Protein AF-A0A412HJP7-F1 (afdb_monomer_lite)

Sequence (96 aa):
MARARSLYTPSTRAAAASLVLQSASPDSSSQLVTDQIGGVCPKAAEVLEKAEADALGYLDFPCEHHVSLRTKNVQERTDRELKRRSRVIQVFPSRK

Radius of gyration: 20.67 Å; chains: 1; bounding box: 48×33×59 Å

Structure (mmCIF, N/CA/C/O backbone):
data_AF-A0A412HJP7-F1
#
_entry.id   AF-A0A412HJP7-F1
#
loop_
_atom_site.group_PDB
_atom_site.id
_atom_site.type_symbol
_atom_site.label_atom_id
_atom_site.label_alt_id
_atom_site.label_comp_id
_atom_site.label_asym_id
_atom_site.label_entity_id
_atom_site.label_seq_id
_atom_site.pdbx_PDB_ins_code
_atom_site.Cartn_x
_atom_site.Cartn_y
_atom_site.Cartn_z
_atom_site.occupancy
_atom_site.B_iso_or_equiv
_atom_site.auth_seq_id
_atom_site.auth_comp_id
_atom_site.auth_asym_id
_atom_site.auth_atom_id
_atom_site.pdbx_PDB_model_num
ATOM 1 N N . MET A 1 1 ? -8.359 -5.202 -41.367 1.00 35.00 1 MET A N 1
ATOM 2 C CA . MET A 1 1 ? -7.526 -4.020 -41.680 1.00 35.00 1 MET A CA 1
ATOM 3 C C . MET A 1 1 ? -7.073 -3.402 -40.365 1.00 35.00 1 MET A C 1
ATOM 5 O O . MET A 1 1 ? -7.868 -2.775 -39.681 1.00 35.00 1 MET A O 1
ATOM 9 N N . ALA A 1 2 ? -5.844 -3.721 -39.957 1.00 45.88 2 ALA A N 1
ATOM 10 C CA . ALA A 1 2 ? -5.260 -3.387 -38.662 1.00 45.88 2 ALA A CA 1
ATOM 11 C C . ALA A 1 2 ? -4.813 -1.917 -38.600 1.00 45.88 2 ALA A C 1
ATOM 13 O O . ALA A 1 2 ? -4.200 -1.425 -39.545 1.00 45.88 2 ALA A O 1
ATOM 14 N N . ARG A 1 3 ? -5.063 -1.230 -37.477 1.00 35.69 3 ARG A N 1
ATOM 15 C CA . ARG A 1 3 ? -4.425 0.057 -37.161 1.00 35.69 3 ARG A CA 1
ATOM 16 C C . ARG A 1 3 ? -3.927 0.077 -35.713 1.00 35.69 3 ARG A C 1
ATOM 18 O O . ARG A 1 3 ? -4.701 0.200 -34.775 1.00 35.69 3 ARG A O 1
ATOM 25 N N . ALA A 1 4 ? -2.612 -0.116 -35.613 1.00 38.78 4 ALA A N 1
ATOM 26 C CA . ALA A 1 4 ? -1.655 0.365 -34.616 1.00 38.78 4 ALA A CA 1
ATOM 27 C C . ALA A 1 4 ? -2.138 0.550 -33.161 1.00 38.78 4 ALA A C 1
ATOM 29 O O . ALA A 1 4 ? -2.500 1.642 -32.731 1.00 38.7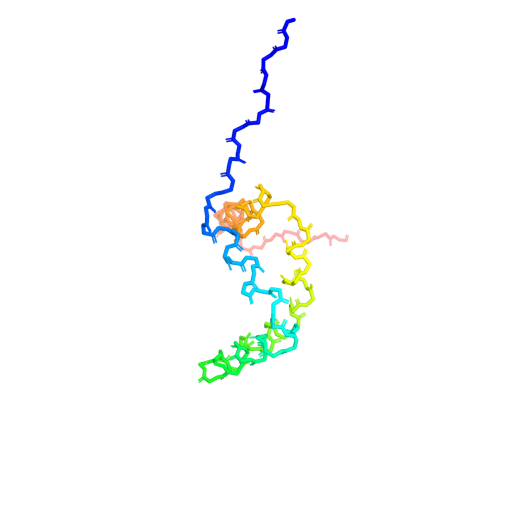8 4 ALA A O 1
ATOM 30 N N . ARG A 1 5 ? -1.982 -0.517 -32.367 1.00 49.28 5 ARG A N 1
ATOM 31 C CA . ARG A 1 5 ? -1.624 -0.420 -30.944 1.00 49.28 5 ARG A CA 1
ATOM 32 C C . ARG A 1 5 ? -0.144 -0.043 -30.861 1.00 49.28 5 ARG A C 1
ATOM 34 O O . ARG A 1 5 ? 0.684 -0.888 -31.172 1.00 49.28 5 ARG A O 1
ATOM 41 N N . SER A 1 6 ? 0.171 1.194 -30.493 1.00 52.41 6 SER A N 1
ATOM 42 C CA . SER A 1 6 ? 1.380 1.586 -29.743 1.00 52.41 6 SER A CA 1
ATOM 43 C C . SER A 1 6 ? 1.600 3.084 -29.923 1.00 52.41 6 SER A C 1
ATOM 45 O O . SER A 1 6 ? 2.167 3.519 -30.920 1.00 52.41 6 SER A O 1
ATOM 47 N N . LEU A 1 7 ? 1.131 3.873 -28.959 1.00 42.72 7 LEU A N 1
ATOM 48 C CA . LEU A 1 7 ? 1.641 5.220 -28.711 1.00 42.72 7 LEU A CA 1
ATOM 49 C C . LEU A 1 7 ? 1.775 5.407 -27.197 1.00 42.72 7 LEU A C 1
ATOM 51 O O . LEU A 1 7 ? 1.157 6.283 -26.602 1.00 42.72 7 LEU A O 1
ATOM 55 N N . TYR A 1 8 ? 2.577 4.550 -26.567 1.00 44.28 8 TYR A N 1
ATOM 56 C CA . TYR A 1 8 ? 3.231 4.909 -25.314 1.00 44.28 8 TYR A CA 1
ATOM 57 C C . TYR A 1 8 ? 4.708 5.138 -25.624 1.00 44.28 8 TYR A C 1
ATOM 59 O O . TYR A 1 8 ? 5.541 4.241 -25.538 1.00 44.28 8 TYR A O 1
ATOM 67 N N . THR A 1 9 ? 5.026 6.350 -26.072 1.00 54.31 9 THR A N 1
ATOM 68 C CA . THR A 1 9 ? 6.407 6.830 -26.080 1.00 54.31 9 THR A CA 1
ATOM 69 C C . THR A 1 9 ? 6.802 7.077 -24.625 1.00 54.31 9 THR A C 1
ATOM 71 O O . THR A 1 9 ? 6.152 7.914 -23.985 1.00 54.31 9 THR A O 1
ATOM 74 N N . PRO A 1 10 ? 7.823 6.402 -24.067 1.00 44.03 10 PRO A N 1
ATOM 75 C CA . PRO A 1 10 ? 8.279 6.736 -22.732 1.00 44.03 10 PRO A CA 1
ATOM 76 C C . PRO A 1 10 ? 8.826 8.161 -22.797 1.00 44.03 10 PRO A C 1
ATOM 78 O O . PRO A 1 10 ? 9.783 8.452 -23.514 1.00 44.03 10 PRO A O 1
ATOM 81 N N . SER A 1 11 ? 8.162 9.076 -22.090 1.00 38.34 11 SER A N 1
ATOM 82 C CA . SER A 1 11 ? 8.679 10.418 -21.848 1.00 38.34 11 SER A CA 1
ATOM 83 C C . SER A 1 11 ? 10.114 10.277 -21.347 1.00 38.34 11 SER A C 1
ATOM 85 O O . SER A 1 11 ? 10.379 9.474 -20.456 1.00 38.34 11 SER A O 1
ATOM 87 N N . THR A 1 12 ? 11.034 11.056 -21.904 1.00 47.88 12 THR A N 1
ATOM 88 C CA . THR A 1 12 ? 12.473 11.104 -21.589 1.00 47.88 12 THR A CA 1
ATOM 89 C C . THR A 1 12 ? 12.806 11.152 -20.087 1.00 47.88 12 THR A C 1
ATOM 91 O O . THR A 1 12 ? 13.914 10.797 -19.697 1.00 47.88 12 THR A O 1
ATOM 94 N N . ARG A 1 13 ? 11.846 11.499 -19.216 1.00 41.56 13 ARG A N 1
ATOM 95 C CA . ARG A 1 13 ? 11.958 11.383 -17.750 1.00 41.56 13 ARG A CA 1
ATOM 96 C C . ARG A 1 13 ? 11.966 9.944 -17.215 1.00 41.56 13 ARG A C 1
ATOM 98 O O . ARG A 1 13 ? 12.645 9.690 -16.227 1.00 41.56 13 ARG A O 1
ATOM 105 N N . ALA A 1 14 ? 11.248 9.013 -17.843 1.00 46.34 14 ALA A N 1
ATOM 106 C CA . ALA A 1 14 ? 11.201 7.610 -17.419 1.00 46.34 14 ALA A CA 1
ATOM 107 C C . ALA A 1 14 ? 12.540 6.898 -17.669 1.00 46.34 14 ALA A C 1
ATOM 109 O O . ALA A 1 14 ? 13.013 6.167 -16.807 1.00 46.34 14 ALA A O 1
ATOM 110 N N . ALA A 1 15 ? 13.197 7.191 -18.798 1.00 44.88 15 ALA A N 1
ATOM 111 C CA . ALA A 1 15 ? 14.521 6.653 -19.114 1.00 44.88 15 ALA A CA 1
ATOM 112 C C . ALA A 1 15 ? 15.603 7.142 -18.131 1.00 44.88 15 ALA A C 1
ATOM 114 O O . ALA A 1 15 ? 16.467 6.368 -17.727 1.00 44.88 15 ALA A O 1
ATOM 115 N N . ALA A 1 16 ? 15.524 8.405 -17.691 1.00 41.06 16 ALA A N 1
ATOM 116 C CA . ALA A 1 16 ? 16.429 8.950 -16.679 1.00 41.06 16 ALA A CA 1
ATOM 117 C C . ALA A 1 16 ? 16.201 8.330 -15.288 1.00 41.06 16 ALA A C 1
ATOM 119 O O . ALA A 1 16 ? 17.166 8.051 -14.583 1.00 41.06 16 ALA A O 1
ATOM 120 N N . ALA A 1 17 ? 14.946 8.067 -14.905 1.00 44.66 17 ALA A N 1
ATOM 121 C CA . ALA A 1 17 ? 14.629 7.403 -13.640 1.00 44.66 17 ALA A CA 1
ATOM 122 C C . ALA A 1 17 ? 15.135 5.950 -13.606 1.00 44.66 17 ALA A C 1
ATOM 124 O O . ALA A 1 17 ? 15.718 5.539 -12.606 1.00 44.66 17 ALA A O 1
ATOM 125 N N . SER A 1 18 ? 14.987 5.203 -14.708 1.00 41.72 18 SER A N 1
ATOM 126 C CA . SER A 1 18 ? 15.557 3.855 -14.819 1.00 41.72 18 SER A CA 1
ATOM 127 C C . SER A 1 18 ? 17.082 3.869 -14.728 1.00 41.72 18 SER A C 1
ATOM 129 O O . SER A 1 18 ? 17.636 3.058 -14.000 1.00 41.72 18 SER A O 1
ATOM 131 N N . LEU A 1 19 ? 17.762 4.821 -15.380 1.00 44.00 19 LEU A N 1
ATOM 132 C CA . LEU A 1 19 ? 19.226 4.908 -15.344 1.00 44.00 19 LEU A CA 1
ATOM 133 C C . LEU A 1 19 ? 19.775 5.242 -13.945 1.00 44.00 19 LEU A C 1
ATOM 135 O O . LEU A 1 19 ? 20.783 4.670 -13.543 1.00 44.00 19 LEU A O 1
ATOM 139 N N . VAL A 1 20 ? 19.104 6.122 -13.191 1.00 48.44 20 VAL A N 1
ATOM 140 C CA . VAL A 1 20 ? 19.500 6.479 -11.813 1.00 48.44 20 VAL A CA 1
ATOM 141 C C . VAL A 1 20 ? 19.312 5.305 -10.845 1.00 48.44 20 VAL A C 1
ATOM 143 O O . VAL A 1 20 ? 20.124 5.126 -9.940 1.00 48.44 20 VAL A O 1
ATOM 146 N N . LEU A 1 21 ? 18.285 4.479 -11.055 1.00 48.53 21 LEU A N 1
ATOM 147 C CA . LEU A 1 21 ? 18.050 3.269 -10.261 1.00 48.53 21 LEU A CA 1
ATOM 148 C C . LEU A 1 21 ? 18.960 2.099 -10.668 1.00 48.53 21 LEU A C 1
ATOM 150 O O . LEU A 1 21 ? 19.242 1.243 -9.841 1.00 48.53 21 LEU A O 1
ATOM 154 N N . GLN A 1 22 ? 19.466 2.072 -11.906 1.00 44.56 22 GLN A N 1
ATOM 155 C CA . GLN A 1 22 ? 20.356 1.009 -12.392 1.00 44.56 22 GLN A CA 1
ATOM 156 C C . GLN A 1 22 ? 21.795 1.116 -11.851 1.00 44.56 22 GLN A C 1
ATOM 158 O O . GLN A 1 22 ? 22.526 0.130 -11.880 1.00 44.56 22 GLN A O 1
ATOM 163 N N . SER A 1 23 ? 22.228 2.306 -11.410 1.00 39.09 23 SER A N 1
ATOM 164 C CA . SER A 1 23 ? 23.608 2.573 -10.967 1.00 39.09 23 SER A CA 1
ATOM 165 C C . SER A 1 23 ? 23.806 2.582 -9.448 1.00 39.09 23 SER A C 1
ATOM 167 O O . SER A 1 23 ? 24.934 2.756 -8.989 1.00 39.09 23 SER A O 1
ATOM 169 N N . ALA A 1 24 ? 22.739 2.433 -8.664 1.00 43.03 24 ALA A N 1
ATOM 170 C CA . ALA A 1 24 ? 22.836 2.255 -7.222 1.00 43.03 24 ALA A CA 1
ATOM 171 C C . ALA A 1 24 ? 22.812 0.754 -6.924 1.00 43.03 24 ALA A C 1
ATOM 173 O O . ALA A 1 24 ? 21.895 0.059 -7.356 1.00 43.03 24 ALA A O 1
ATOM 174 N N . SER A 1 25 ? 23.810 0.237 -6.200 1.00 51.66 25 SER A N 1
ATOM 175 C CA . SER A 1 25 ? 23.651 -1.071 -5.558 1.00 51.66 25 SER A CA 1
ATOM 176 C C . SER A 1 25 ? 22.325 -1.064 -4.787 1.00 51.66 25 SER A C 1
ATOM 178 O O . SER A 1 25 ? 22.073 -0.077 -4.090 1.00 51.66 25 SER A O 1
ATOM 180 N N . PRO A 1 26 ? 21.493 -2.117 -4.892 1.00 54.69 26 PRO A N 1
ATOM 181 C CA . PRO A 1 26 ? 20.163 -2.152 -4.273 1.00 54.69 26 PRO A CA 1
ATOM 182 C C . PRO A 1 26 ? 20.211 -1.794 -2.781 1.00 54.69 26 PRO A C 1
ATOM 184 O O . PRO A 1 26 ? 19.355 -1.064 -2.292 1.00 54.69 26 PRO A O 1
ATOM 187 N N . ASP A 1 27 ? 21.294 -2.183 -2.108 1.00 56.28 27 ASP A N 1
ATOM 188 C CA . ASP A 1 27 ? 21.491 -1.959 -0.680 1.00 56.28 27 ASP A CA 1
ATOM 189 C C . ASP A 1 27 ? 21.691 -0.477 -0.309 1.00 56.28 27 ASP A C 1
ATOM 191 O O . ASP A 1 27 ? 21.204 -0.024 0.724 1.00 56.28 27 ASP A O 1
ATOM 195 N N . SER A 1 28 ? 22.390 0.323 -1.126 1.00 60.41 28 SER A N 1
ATOM 196 C CA . SER A 1 28 ? 22.844 1.652 -0.682 1.00 60.41 28 SER A CA 1
ATOM 197 C C . SER A 1 28 ? 21.765 2.729 -0.780 1.00 60.41 28 SER A C 1
ATOM 199 O O . SER A 1 28 ? 21.693 3.605 0.081 1.00 60.41 28 SER A O 1
ATOM 201 N N . SER A 1 29 ? 20.895 2.681 -1.792 1.00 69.38 29 SER A N 1
ATOM 202 C CA . SER A 1 29 ? 19.798 3.649 -1.910 1.00 69.38 29 SER A CA 1
ATOM 203 C C . SER A 1 29 ? 18.672 3.383 -0.914 1.00 69.38 29 SER A C 1
ATOM 205 O O . SER A 1 29 ? 18.110 4.339 -0.381 1.00 69.38 29 SER A O 1
ATOM 207 N N . SER A 1 30 ? 18.361 2.113 -0.632 1.00 73.25 30 SER A N 1
ATOM 208 C CA . SER A 1 30 ? 17.332 1.738 0.343 1.00 73.25 30 SER A CA 1
ATOM 209 C C . SER A 1 30 ? 17.742 2.124 1.762 1.00 73.25 30 SER A C 1
ATOM 211 O O . SER A 1 30 ? 16.952 2.752 2.467 1.00 73.25 30 SE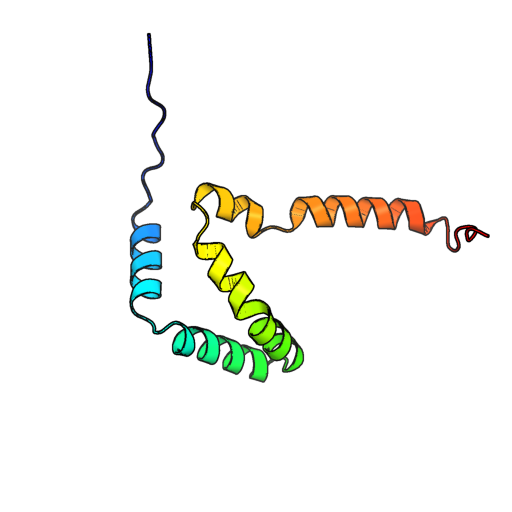R A O 1
ATOM 213 N N . GLN A 1 31 ? 18.999 1.856 2.137 1.00 80.38 31 GLN A N 1
ATOM 214 C CA . GLN A 1 31 ? 19.547 2.177 3.461 1.00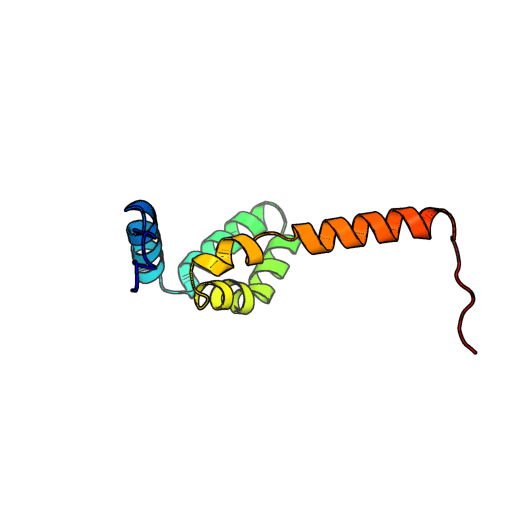 80.38 31 GLN A CA 1
ATOM 215 C C . GLN A 1 31 ? 19.523 3.681 3.765 1.00 80.38 31 GLN A C 1
ATOM 217 O O . GLN A 1 31 ? 19.123 4.110 4.845 1.00 80.38 31 GLN A O 1
ATOM 222 N N . LEU A 1 32 ? 19.864 4.519 2.783 1.00 84.19 32 LEU A N 1
ATOM 223 C CA . LEU A 1 32 ? 19.804 5.973 2.958 1.00 84.19 32 LEU A CA 1
ATOM 224 C C . LEU A 1 32 ? 18.374 6.475 3.197 1.00 84.19 32 LEU A C 1
ATOM 226 O O . LEU A 1 32 ? 18.167 7.422 3.958 1.00 84.19 32 LEU A O 1
ATOM 230 N N . VAL A 1 33 ? 17.382 5.857 2.551 1.00 83.50 33 VAL A N 1
ATOM 231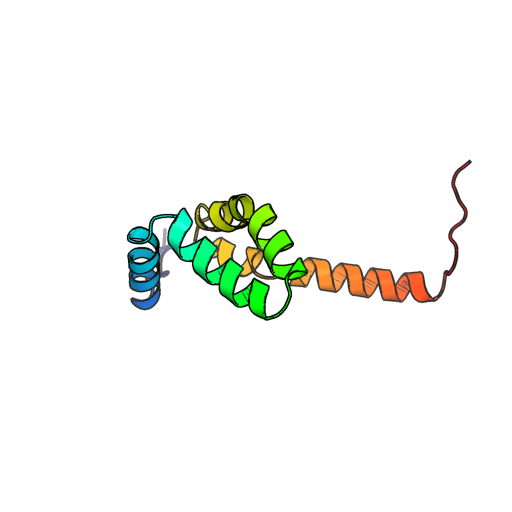 C CA . VAL A 1 33 ? 15.968 6.206 2.738 1.00 83.50 33 VAL A CA 1
ATOM 232 C C . VAL A 1 33 ? 15.460 5.701 4.090 1.00 83.50 33 VAL A C 1
ATOM 234 O O . VAL A 1 33 ? 14.759 6.444 4.782 1.00 83.50 33 VAL A O 1
ATOM 237 N N . THR A 1 34 ? 15.829 4.485 4.505 1.00 85.56 34 THR A N 1
ATOM 238 C CA . THR A 1 34 ? 15.465 3.951 5.826 1.00 85.56 34 THR A CA 1
ATOM 239 C C . THR A 1 34 ? 16.069 4.779 6.952 1.00 85.56 34 THR A C 1
ATOM 241 O O . THR A 1 34 ? 15.359 5.067 7.911 1.00 85.56 34 THR A O 1
ATOM 244 N N . ASP A 1 35 ? 17.310 5.249 6.815 1.00 87.00 35 ASP A N 1
ATOM 245 C CA . ASP A 1 35 ? 17.975 6.084 7.821 1.00 87.00 35 ASP A CA 1
ATOM 246 C C . ASP A 1 35 ? 17.300 7.455 7.959 1.00 87.00 35 ASP A C 1
ATOM 248 O O . ASP A 1 35 ? 17.027 7.926 9.068 1.00 87.00 35 ASP A O 1
ATOM 252 N N . GLN A 1 36 ? 16.950 8.080 6.830 1.00 88.75 36 GLN A N 1
ATOM 253 C CA . GLN A 1 36 ? 16.214 9.347 6.821 1.00 88.75 36 GLN A CA 1
ATOM 254 C C . GLN A 1 36 ? 14.833 9.207 7.470 1.00 88.75 36 GLN A C 1
ATOM 256 O O . GLN A 1 36 ? 14.430 10.056 8.268 1.00 88.75 36 GLN A O 1
ATOM 261 N N . ILE A 1 37 ? 14.107 8.130 7.156 1.00 88.81 37 ILE A N 1
ATOM 262 C CA . ILE A 1 37 ? 12.793 7.860 7.750 1.00 88.81 37 ILE A CA 1
ATOM 263 C C . ILE A 1 37 ? 12.933 7.470 9.222 1.00 88.81 37 ILE A C 1
ATOM 265 O O . ILE A 1 37 ? 12.101 7.884 10.027 1.00 88.81 37 ILE A O 1
ATOM 269 N N . GLY A 1 38 ? 13.989 6.750 9.598 1.00 89.56 38 GLY A N 1
ATOM 270 C CA . GLY A 1 38 ? 14.285 6.359 10.975 1.00 89.56 38 GLY A CA 1
ATOM 271 C C . GLY A 1 38 ? 14.490 7.562 11.891 1.00 89.56 38 GLY A C 1
ATOM 272 O O . GLY A 1 38 ? 14.005 7.557 13.022 1.00 89.56 38 GLY A O 1
ATOM 273 N N . GLY A 1 39 ? 15.094 8.636 11.370 1.00 89.31 39 GLY A N 1
ATOM 274 C CA . GLY A 1 39 ? 15.209 9.917 12.071 1.00 89.31 39 GLY A CA 1
ATOM 275 C C . GLY A 1 39 ? 13.867 10.606 12.361 1.00 89.31 39 GLY A C 1
ATOM 276 O O . GLY A 1 39 ? 13.776 11.383 13.309 1.00 89.31 39 GLY A O 1
ATOM 277 N N . VAL A 1 40 ? 12.814 10.314 11.587 1.00 92.00 40 VAL A N 1
ATOM 278 C CA . VAL A 1 40 ? 11.461 10.877 11.775 1.00 92.00 40 VAL A CA 1
ATOM 279 C C . VAL A 1 40 ? 10.567 9.928 12.575 1.00 92.00 40 VAL A C 1
ATOM 281 O O . VAL A 1 40 ? 9.864 10.344 13.496 1.00 92.00 40 VAL A O 1
ATOM 284 N N . CYS A 1 41 ? 10.558 8.648 12.208 1.00 93.19 41 CYS A N 1
ATOM 285 C CA . CYS A 1 41 ? 9.769 7.608 12.844 1.00 93.19 41 CYS A CA 1
ATOM 286 C C . CYS A 1 41 ? 10.484 6.248 12.724 1.00 93.19 41 CYS A C 1
ATOM 288 O O . CYS A 1 41 ? 10.443 5.631 11.655 1.00 93.19 41 CYS A O 1
ATOM 290 N N . PRO A 1 42 ? 11.054 5.710 13.818 1.00 91.31 42 PRO A N 1
ATOM 291 C CA . PRO A 1 42 ? 11.787 4.441 13.775 1.00 91.31 42 PRO A CA 1
ATOM 292 C C . PRO A 1 42 ? 10.887 3.272 13.355 1.00 91.31 42 PRO A C 1
ATOM 294 O O . PRO A 1 42 ? 11.286 2.413 12.577 1.00 91.31 42 PRO A O 1
ATOM 297 N N . LYS A 1 43 ? 9.615 3.297 13.768 1.00 91.81 43 LYS A N 1
ATOM 298 C CA . LYS A 1 43 ? 8.627 2.280 13.387 1.00 91.81 43 LYS A CA 1
ATOM 299 C C . LYS A 1 43 ? 8.353 2.257 11.880 1.00 91.81 43 LYS A C 1
ATOM 301 O O . LYS A 1 43 ? 8.052 1.205 11.330 1.00 91.81 43 LYS A O 1
ATOM 306 N N . ALA A 1 44 ? 8.414 3.411 11.216 1.00 89.00 44 ALA A N 1
ATOM 307 C CA . ALA A 1 44 ? 8.222 3.480 9.773 1.00 89.00 44 ALA A CA 1
ATOM 308 C C . ALA A 1 44 ? 9.430 2.900 9.023 1.00 89.00 44 ALA A C 1
ATOM 310 O O . ALA A 1 44 ? 9.234 2.215 8.022 1.00 89.00 44 ALA A O 1
ATOM 311 N N . ALA A 1 45 ? 10.648 3.108 9.535 1.00 90.31 45 ALA A N 1
ATOM 312 C CA . ALA A 1 45 ? 11.858 2.503 8.982 1.00 90.31 45 ALA A CA 1
ATOM 313 C C . ALA A 1 45 ? 11.832 0.970 9.092 1.00 90.31 45 ALA A C 1
ATOM 315 O O . ALA A 1 45 ? 12.055 0.299 8.091 1.00 90.31 45 ALA A O 1
ATOM 316 N N . GLU A 1 46 ? 11.431 0.416 10.245 1.00 91.88 46 GLU A N 1
ATOM 317 C CA . GLU A 1 46 ? 11.266 -1.041 10.421 1.00 91.88 46 GLU A CA 1
ATOM 318 C C . GLU A 1 46 ? 10.274 -1.656 9.421 1.00 91.88 46 GLU A C 1
ATOM 320 O O . GLU A 1 46 ? 10.436 -2.788 8.966 1.00 91.88 46 GLU A O 1
ATOM 325 N N . VAL A 1 47 ? 9.189 -0.937 9.116 1.00 92.00 47 VAL A N 1
ATOM 326 C CA . VAL A 1 47 ? 8.192 -1.397 8.142 1.00 92.00 47 VAL A CA 1
ATOM 327 C C . VAL A 1 47 ? 8.763 -1.346 6.729 1.00 92.00 47 VAL A C 1
ATOM 329 O O . VAL A 1 47 ? 8.507 -2.262 5.953 1.00 92.00 47 VAL A O 1
ATOM 332 N N . LEU A 1 48 ? 9.531 -0.306 6.402 1.00 88.81 48 LEU A N 1
ATOM 333 C CA . LEU A 1 48 ? 10.152 -0.163 5.091 1.00 88.81 48 LEU A CA 1
ATOM 334 C C . LEU A 1 48 ? 11.211 -1.245 4.846 1.00 88.81 48 LEU A C 1
ATOM 336 O O . LEU A 1 48 ? 11.199 -1.849 3.781 1.00 88.81 48 LEU A O 1
ATOM 340 N N . GLU A 1 49 ? 12.052 -1.535 5.840 1.00 89.06 49 GLU A N 1
ATOM 341 C CA . GLU A 1 49 ? 13.067 -2.595 5.780 1.00 89.06 49 GLU A CA 1
ATOM 342 C C . GLU A 1 49 ? 12.424 -3.966 5.520 1.00 89.06 49 GLU A C 1
ATOM 344 O O . GLU A 1 49 ? 12.818 -4.696 4.616 1.00 89.06 49 GLU A O 1
ATOM 349 N N . LYS A 1 50 ? 11.342 -4.295 6.239 1.00 90.75 50 LYS A N 1
ATOM 350 C CA . LYS A 1 50 ? 10.601 -5.551 6.020 1.00 90.75 50 LYS A CA 1
ATOM 351 C C . LYS A 1 50 ? 9.922 -5.625 4.656 1.00 90.75 50 LYS A C 1
ATOM 353 O O . LYS A 1 50 ? 9.715 -6.722 4.147 1.00 90.75 50 LYS A O 1
ATOM 358 N N . ALA A 1 51 ? 9.530 -4.480 4.107 1.00 89.62 51 ALA A N 1
ATOM 359 C CA . ALA A 1 51 ? 8.840 -4.384 2.829 1.00 89.62 51 ALA A CA 1
ATOM 360 C C . ALA A 1 51 ? 9.798 -4.210 1.640 1.00 89.62 51 ALA A C 1
ATOM 362 O O . ALA A 1 51 ? 9.322 -4.091 0.514 1.00 89.62 51 ALA A O 1
ATOM 363 N N . GLU A 1 52 ? 11.118 -4.185 1.852 1.00 87.50 52 GLU A N 1
ATOM 364 C CA . GLU A 1 52 ? 12.099 -3.884 0.804 1.00 87.50 52 GLU A CA 1
ATOM 365 C C . GLU A 1 52 ? 11.984 -4.838 -0.391 1.00 87.50 52 GLU A C 1
ATOM 367 O O . GLU A 1 52 ? 11.877 -4.388 -1.531 1.00 87.50 52 GLU A O 1
ATOM 372 N N . ALA A 1 53 ? 11.918 -6.147 -0.137 1.00 87.19 53 ALA A N 1
ATOM 373 C CA . ALA A 1 53 ? 11.786 -7.149 -1.193 1.00 87.19 53 ALA A CA 1
ATOM 374 C C . ALA A 1 53 ? 10.507 -6.951 -2.029 1.00 87.19 53 ALA A C 1
ATOM 376 O O . ALA A 1 53 ? 10.553 -6.998 -3.258 1.00 87.19 53 ALA A O 1
ATOM 377 N N . ASP A 1 54 ? 9.380 -6.660 -1.373 1.00 86.25 54 ASP A N 1
ATOM 378 C CA . ASP A 1 54 ? 8.103 -6.397 -2.046 1.00 86.25 54 ASP A CA 1
ATOM 379 C C . ASP A 1 54 ? 8.135 -5.068 -2.825 1.00 86.25 54 ASP A C 1
ATOM 381 O O . ASP A 1 54 ? 7.578 -4.958 -3.921 1.00 86.25 54 ASP A O 1
ATOM 385 N N . ALA A 1 55 ? 8.810 -4.051 -2.280 1.00 86.31 55 ALA A N 1
ATOM 386 C CA . ALA A 1 55 ? 8.975 -2.743 -2.906 1.00 86.31 55 ALA A CA 1
ATOM 387 C C . ALA A 1 55 ? 9.890 -2.796 -4.138 1.00 86.31 55 ALA A C 1
ATOM 389 O O . ALA A 1 55 ? 9.656 -2.064 -5.100 1.00 86.31 55 ALA A O 1
ATOM 390 N N . LEU A 1 56 ? 10.900 -3.667 -4.139 1.00 87.38 56 LEU A N 1
ATOM 391 C CA . LEU A 1 56 ? 11.746 -3.909 -5.306 1.00 87.38 56 LEU A CA 1
ATOM 392 C C . LEU A 1 56 ? 11.023 -4.760 -6.353 1.00 87.38 56 LEU A C 1
ATOM 394 O O . LEU A 1 56 ? 11.064 -4.413 -7.532 1.00 87.38 56 LEU A O 1
ATOM 398 N N . GLY A 1 57 ? 10.268 -5.782 -5.934 1.00 88.88 57 GLY A N 1
ATOM 399 C CA . GLY A 1 57 ? 9.451 -6.601 -6.839 1.00 88.88 57 GLY A CA 1
ATOM 400 C C . GLY A 1 57 ? 8.391 -5.800 -7.607 1.00 88.88 57 GLY A C 1
ATOM 401 O O . GLY A 1 57 ? 7.966 -6.191 -8.692 1.00 88.88 57 GLY A O 1
ATOM 402 N N . TYR A 1 58 ? 7.992 -4.626 -7.105 1.00 86.06 58 TYR A N 1
ATOM 403 C CA . TYR A 1 58 ? 7.152 -3.687 -7.851 1.00 86.06 58 TYR A CA 1
ATOM 404 C C . TYR A 1 58 ? 7.790 -3.230 -9.175 1.00 86.06 58 TYR A C 1
ATOM 406 O O . TYR A 1 58 ? 7.062 -3.021 -10.142 1.00 86.06 58 TYR A O 1
ATOM 414 N N . LEU A 1 59 ? 9.119 -3.091 -9.241 1.00 87.94 59 LEU A N 1
ATOM 415 C CA . LEU A 1 59 ? 9.828 -2.619 -10.436 1.00 87.94 59 LEU A CA 1
ATOM 416 C C . LEU A 1 59 ? 9.897 -3.666 -11.556 1.00 87.94 59 LEU A C 1
ATOM 418 O O . LEU A 1 59 ? 10.155 -3.298 -12.702 1.00 87.94 59 LEU A O 1
ATOM 422 N N . ASP A 1 60 ? 9.624 -4.937 -11.248 1.00 91.69 60 ASP A N 1
ATOM 423 C CA . ASP A 1 60 ? 9.572 -6.020 -12.235 1.00 91.69 60 ASP A CA 1
ATOM 424 C C . ASP A 1 60 ? 8.306 -5.957 -13.108 1.00 91.69 60 ASP A C 1
ATOM 426 O O . ASP A 1 60 ? 8.233 -6.576 -14.175 1.00 91.69 60 ASP A O 1
ATOM 430 N N . PHE A 1 61 ? 7.285 -5.207 -12.680 1.00 87.12 61 PHE A N 1
ATOM 431 C CA . PHE A 1 61 ? 6.057 -5.049 -13.446 1.00 87.12 61 PHE A CA 1
ATOM 432 C C . PHE A 1 61 ? 6.230 -4.050 -14.606 1.00 87.12 61 PHE A C 1
ATOM 434 O O . PHE A 1 61 ? 6.985 -3.084 -14.528 1.00 87.12 61 PHE A O 1
ATOM 441 N N . PRO A 1 62 ? 5.469 -4.206 -15.705 1.00 92.69 62 PRO A N 1
ATOM 442 C CA . PRO A 1 62 ? 5.401 -3.176 -16.735 1.00 92.69 62 PRO A CA 1
ATOM 443 C C . PRO A 1 62 ? 4.920 -1.831 -16.169 1.00 92.69 62 PRO A C 1
ATOM 445 O O . PRO A 1 62 ? 3.963 -1.789 -15.390 1.00 92.69 62 PRO A O 1
ATOM 448 N N . CYS A 1 63 ? 5.488 -0.722 -16.658 1.00 87.75 63 CYS A N 1
ATOM 449 C CA . CYS A 1 63 ? 5.150 0.643 -16.224 1.00 87.75 63 CYS A CA 1
ATOM 450 C C . CYS A 1 63 ? 3.649 0.984 -16.297 1.00 87.75 63 CYS A C 1
ATOM 452 O O . CYS A 1 63 ? 3.176 1.853 -15.568 1.00 87.75 63 CYS A O 1
ATOM 454 N N . GLU A 1 64 ? 2.881 0.316 -17.162 1.00 89.88 64 GLU A N 1
ATOM 455 C CA . GLU A 1 64 ? 1.425 0.488 -17.245 1.00 89.88 64 GLU A CA 1
ATOM 456 C C . GLU A 1 64 ? 0.716 0.069 -15.943 1.00 89.88 64 GLU A C 1
ATOM 458 O O . GLU A 1 64 ? -0.246 0.712 -15.518 1.00 89.88 64 GLU A O 1
ATOM 463 N N . HIS A 1 65 ? 1.224 -0.957 -15.253 1.00 89.62 65 HIS A N 1
ATOM 464 C CA . HIS A 1 65 ? 0.645 -1.470 -14.009 1.00 89.62 65 HIS A CA 1
ATOM 465 C C . HIS A 1 65 ? 1.026 -0.639 -12.782 1.00 89.62 65 H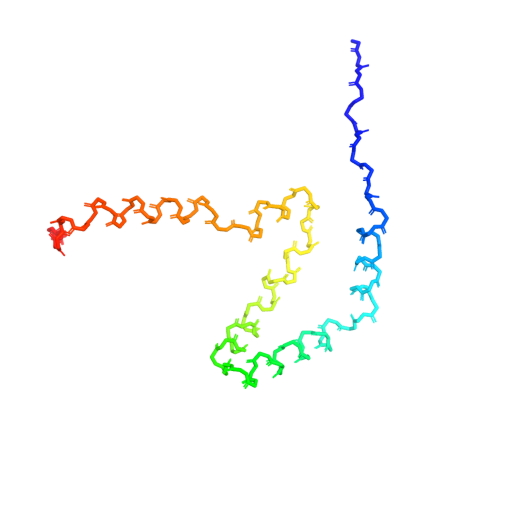IS A C 1
ATOM 467 O O . HIS A 1 65 ? 0.270 -0.597 -11.808 1.00 89.62 65 HIS A O 1
ATOM 473 N N . HIS A 1 66 ? 2.145 0.083 -12.841 1.00 90.06 66 HIS A N 1
ATOM 474 C CA . HIS A 1 66 ? 2.655 0.914 -11.749 1.00 90.06 66 HIS A CA 1
ATOM 475 C C . HIS A 1 66 ? 1.624 1.931 -11.247 1.00 90.06 66 HIS A C 1
ATOM 477 O O . HIS A 1 66 ? 1.487 2.156 -10.044 1.00 90.06 66 HIS A O 1
ATOM 483 N N . VAL A 1 67 ? 0.836 2.517 -12.158 1.00 87.88 67 VAL A N 1
ATOM 484 C CA . VAL A 1 67 ? -0.201 3.500 -11.804 1.00 87.88 67 VAL A CA 1
ATOM 485 C C . VAL A 1 67 ? -1.289 2.879 -10.931 1.00 87.88 67 VAL A C 1
ATOM 487 O O . VAL A 1 67 ? -1.758 3.537 -10.003 1.00 87.88 67 VAL A O 1
ATOM 490 N N . SER A 1 68 ? -1.665 1.630 -11.205 1.00 86.69 68 SER A N 1
ATOM 491 C CA . SER A 1 68 ? -2.654 0.905 -10.411 1.00 86.69 68 SER A CA 1
ATOM 492 C C . SER A 1 68 ? -2.053 0.449 -9.083 1.00 86.69 68 SER A C 1
ATOM 494 O O . SER A 1 68 ? -2.617 0.739 -8.031 1.00 86.69 68 SER A O 1
ATOM 496 N N . LEU A 1 69 ? -0.888 -0.205 -9.133 1.00 88.56 69 LEU A N 1
ATOM 497 C CA . LEU A 1 69 ? -0.235 -0.838 -7.983 1.00 88.56 69 LEU A CA 1
ATOM 498 C C . LEU A 1 69 ? 0.184 0.163 -6.899 1.00 88.56 69 LEU A C 1
ATOM 500 O O . LEU A 1 69 ? 0.005 -0.108 -5.716 1.00 88.56 69 LEU A O 1
ATOM 504 N N . ARG A 1 70 ? 0.657 1.360 -7.274 1.00 87.75 70 ARG A N 1
ATOM 505 C CA . ARG A 1 70 ? 1.050 2.390 -6.295 1.00 87.75 70 ARG A CA 1
ATOM 506 C C . ARG A 1 70 ? -0.127 2.990 -5.517 1.00 87.75 70 ARG A C 1
ATOM 508 O O . ARG A 1 70 ? 0.090 3.729 -4.560 1.00 87.75 70 ARG A O 1
ATOM 515 N N . THR A 1 71 ? -1.371 2.773 -5.961 1.00 89.69 71 THR A N 1
ATOM 516 C CA . THR A 1 71 ? -2.555 3.375 -5.335 1.00 89.69 71 THR A CA 1
ATOM 517 C C . THR A 1 71 ? -3.416 2.329 -4.644 1.00 89.69 71 THR A C 1
ATOM 519 O O . THR A 1 71 ? -3.863 1.363 -5.247 1.00 89.69 71 THR A O 1
ATOM 522 N N . LYS A 1 72 ? -3.774 2.586 -3.386 1.00 92.44 72 LYS A N 1
ATOM 523 C CA . LYS A 1 72 ? -4.717 1.756 -2.620 1.00 92.44 72 LYS A CA 1
ATOM 524 C C . LYS A 1 72 ? -6.188 2.155 -2.808 1.00 92.44 72 LYS A C 1
ATOM 526 O O . LYS A 1 72 ? -7.033 1.828 -1.985 1.00 92.44 72 LYS A O 1
ATOM 531 N N . ASN A 1 73 ? -6.524 2.882 -3.876 1.00 91.25 73 ASN A N 1
ATOM 532 C CA . ASN A 1 73 ? -7.830 3.542 -4.038 1.00 91.25 73 ASN A CA 1
ATOM 533 C C . ASN A 1 73 ? -9.026 2.578 -4.003 1.00 91.25 73 ASN A C 1
ATOM 535 O O . ASN A 1 73 ? -10.058 2.897 -3.412 1.00 91.25 73 ASN A O 1
ATOM 539 N N . VAL A 1 74 ? -8.898 1.407 -4.631 1.00 92.00 74 VAL A N 1
ATOM 540 C CA . VAL A 1 74 ? -9.965 0.393 -4.664 1.00 92.00 74 VAL A CA 1
ATOM 541 C C . VAL A 1 74 ? -10.187 -0.201 -3.272 1.00 92.00 74 VAL A C 1
ATOM 543 O O . VAL A 1 74 ? -11.331 -0.301 -2.820 1.00 92.00 74 VAL A O 1
ATOM 546 N N . GLN A 1 75 ? -9.099 -0.521 -2.570 1.00 93.25 75 GLN A N 1
ATOM 547 C CA . GLN A 1 75 ? -9.148 -1.028 -1.202 1.00 93.25 75 GLN A CA 1
ATOM 548 C C . GLN A 1 75 ? -9.724 0.024 -0.254 1.00 93.25 75 GLN A C 1
ATOM 550 O O . GLN A 1 75 ? -10.715 -0.235 0.411 1.00 93.25 75 GLN A O 1
ATOM 555 N N . GLU A 1 76 ? -9.218 1.256 -0.292 1.00 95.81 76 GLU A N 1
ATOM 556 C CA . GLU A 1 76 ? -9.713 2.364 0.530 1.00 95.81 76 GLU A CA 1
ATOM 557 C C . GLU A 1 76 ? -11.195 2.667 0.297 1.00 95.81 76 GLU A C 1
ATOM 559 O O . GLU A 1 76 ? -11.929 2.963 1.241 1.00 95.81 76 GLU A O 1
ATOM 564 N N . ARG A 1 77 ? -11.669 2.594 -0.955 1.00 96.94 77 ARG A N 1
ATOM 565 C CA . ARG A 1 77 ? -13.095 2.755 -1.267 1.00 96.94 77 ARG A CA 1
ATOM 566 C C . ARG A 1 77 ? -13.924 1.651 -0.615 1.00 96.94 77 ARG A C 1
ATOM 568 O O . ARG A 1 77 ? -14.971 1.947 -0.040 1.00 96.94 77 ARG A O 1
ATOM 575 N N . THR A 1 78 ? -13.452 0.414 -0.703 1.00 97.00 78 THR A N 1
ATOM 576 C CA . THR A 1 78 ? -14.120 -0.762 -0.136 1.00 97.00 78 THR A CA 1
ATOM 577 C C . THR A 1 78 ? -14.118 -0.708 1.388 1.00 97.00 78 THR A C 1
ATOM 579 O O . THR A 1 78 ? -15.173 -0.826 2.006 1.00 97.00 78 THR A O 1
ATOM 582 N N . ASP A 1 79 ? -12.973 -0.414 1.997 1.00 96.56 79 ASP A N 1
ATOM 583 C CA . ASP A 1 79 ? -12.805 -0.290 3.443 1.00 96.56 79 ASP A CA 1
ATOM 584 C C . ASP A 1 79 ? -13.662 0.836 4.012 1.00 96.56 79 ASP A C 1
ATOM 586 O O . ASP A 1 79 ? -14.275 0.694 5.071 1.00 96.56 79 ASP A O 1
ATOM 590 N N . ARG A 1 80 ? -13.741 1.970 3.307 1.00 96.75 80 ARG A N 1
ATOM 591 C CA . ARG A 1 80 ? -14.598 3.087 3.709 1.00 96.75 80 ARG A CA 1
ATOM 592 C C . ARG A 1 80 ? -16.069 2.699 3.674 1.00 96.75 80 ARG A C 1
ATOM 594 O O . ARG A 1 80 ? -16.804 3.071 4.588 1.00 96.75 80 ARG A O 1
ATOM 601 N N . GLU A 1 81 ? -16.495 1.968 2.651 1.00 96.19 81 GLU A N 1
ATOM 602 C CA . GLU A 1 81 ? -17.869 1.481 2.561 1.00 96.19 81 GLU A CA 1
ATOM 603 C C . GLU A 1 81 ? -18.174 0.460 3.661 1.00 96.19 81 GLU A C 1
ATOM 605 O O . GLU A 1 81 ? -19.191 0.573 4.347 1.00 96.19 81 GLU A O 1
ATOM 610 N N . LEU A 1 82 ? -17.259 -0.482 3.899 1.00 93.62 82 LEU A N 1
ATOM 611 C CA . LEU A 1 82 ? -17.395 -1.475 4.958 1.00 93.62 82 LEU A CA 1
ATOM 612 C C . LEU A 1 82 ? -17.516 -0.801 6.328 1.00 93.62 82 LEU A C 1
ATOM 614 O O . LEU A 1 82 ? -18.466 -1.075 7.057 1.00 93.62 82 LEU A O 1
ATOM 618 N N . LYS A 1 83 ? -16.621 0.147 6.636 1.00 93.75 83 LYS A N 1
ATOM 619 C CA . LYS A 1 83 ? -16.658 0.944 7.872 1.00 93.75 83 LYS A CA 1
ATOM 620 C C . LYS A 1 83 ? -17.962 1.723 8.019 1.00 93.75 83 LYS A C 1
ATOM 622 O O . LYS A 1 83 ? -18.480 1.828 9.124 1.00 93.75 83 LYS A O 1
ATOM 627 N N . ARG A 1 84 ? -18.513 2.276 6.932 1.00 95.19 84 ARG A N 1
ATOM 628 C CA . ARG A 1 84 ? -19.802 2.989 6.971 1.00 95.19 84 ARG A CA 1
ATOM 629 C C . ARG A 1 84 ? -20.957 2.060 7.330 1.00 95.19 84 ARG A C 1
ATOM 631 O O . ARG A 1 84 ? -21.767 2.426 8.176 1.00 95.19 84 ARG A O 1
ATOM 638 N N . ARG A 1 85 ? -21.015 0.873 6.721 1.00 93.00 85 ARG A N 1
ATOM 639 C CA . ARG A 1 85 ? -22.084 -0.111 6.960 1.00 93.00 85 ARG A CA 1
ATOM 640 C C . ARG A 1 85 ? -21.988 -0.752 8.338 1.00 93.00 85 ARG A C 1
ATOM 642 O O . ARG A 1 85 ? -23.007 -0.921 9.001 1.00 93.00 85 ARG A O 1
ATOM 649 N N . SER A 1 86 ? -20.777 -1.075 8.784 1.00 91.94 86 SER A N 1
ATOM 650 C CA . SER A 1 86 ? -20.563 -1.686 10.095 1.00 91.94 86 SER A CA 1
ATOM 651 C C . SER A 1 86 ? -20.678 -0.692 11.247 1.00 91.94 86 SER A C 1
ATOM 653 O O . SER A 1 86 ? -20.933 -1.113 12.364 1.00 91.94 86 SER A O 1
ATOM 655 N N . ARG A 1 87 ? -20.579 0.625 11.012 1.00 90.62 87 ARG A N 1
ATOM 656 C CA . ARG A 1 87 ? -20.678 1.634 12.083 1.00 90.62 87 ARG A CA 1
ATOM 657 C C . ARG A 1 87 ? -21.965 1.538 12.911 1.00 90.62 87 ARG A C 1
ATOM 659 O O . ARG A 1 87 ? -21.950 1.903 14.081 1.00 90.62 87 ARG A O 1
ATOM 666 N N . VAL A 1 88 ? -23.061 1.077 12.310 1.00 87.69 88 VAL A N 1
ATOM 667 C CA . VAL A 1 88 ? -24.350 0.885 12.998 1.00 87.69 88 VAL A CA 1
ATOM 668 C C . VAL A 1 88 ? -24.379 -0.424 13.795 1.00 87.69 88 VAL A C 1
ATOM 670 O O . VAL A 1 88 ? -25.034 -0.501 14.829 1.00 87.69 88 VAL A O 1
ATOM 673 N N . ILE A 1 89 ? -23.655 -1.448 13.343 1.00 83.69 89 ILE A N 1
ATOM 674 C CA . ILE A 1 89 ? -23.648 -2.780 13.949 1.00 83.69 89 ILE A CA 1
ATOM 675 C C . ILE A 1 89 ? -22.359 -2.927 14.762 1.00 83.69 89 ILE A C 1
ATOM 677 O O . ILE A 1 89 ? -21.310 -3.275 14.229 1.00 83.69 89 ILE A O 1
ATOM 681 N N . GLN A 1 90 ? -22.433 -2.648 16.066 1.00 80.06 90 GLN A N 1
ATOM 682 C CA . GLN A 1 90 ? -21.265 -2.717 16.956 1.00 80.06 90 GLN A CA 1
ATOM 683 C C . GLN A 1 90 ? -20.760 -4.148 17.186 1.00 80.06 90 GLN A C 1
ATOM 685 O O . GLN A 1 90 ? -19.560 -4.352 17.348 1.00 80.06 90 GLN A O 1
ATOM 690 N N . VAL A 1 91 ? -21.659 -5.136 17.197 1.00 85.31 91 VAL A N 1
ATOM 691 C CA . VAL A 1 91 ? -21.326 -6.547 17.423 1.00 85.31 91 VAL A CA 1
ATOM 692 C C . VAL A 1 91 ? -22.133 -7.404 16.460 1.00 85.31 91 VAL A C 1
ATOM 694 O O . VAL A 1 91 ? -23.360 -7.321 16.419 1.00 85.31 91 VAL A O 1
ATOM 697 N N . PHE A 1 92 ? -21.439 -8.238 15.689 1.00 86.12 92 PHE A N 1
ATOM 698 C CA . PHE A 1 92 ? -22.080 -9.276 14.892 1.00 86.12 92 PHE A CA 1
ATOM 699 C C . PHE A 1 92 ? -22.264 -10.540 15.741 1.00 86.12 92 PHE A C 1
ATOM 701 O O . PHE A 1 92 ? -21.380 -10.861 16.538 1.00 86.12 92 PHE A O 1
ATOM 708 N N . PRO A 1 93 ? -23.371 -11.284 15.573 1.00 88.00 93 PRO A N 1
ATOM 709 C CA . PRO A 1 93 ? -23.519 -12.596 16.191 1.00 88.00 93 PRO A CA 1
ATOM 710 C C . PRO A 1 93 ? -22.349 -13.502 15.781 1.00 88.00 93 PRO A C 1
ATOM 712 O O . PRO A 1 93 ? -22.078 -13.655 14.587 1.0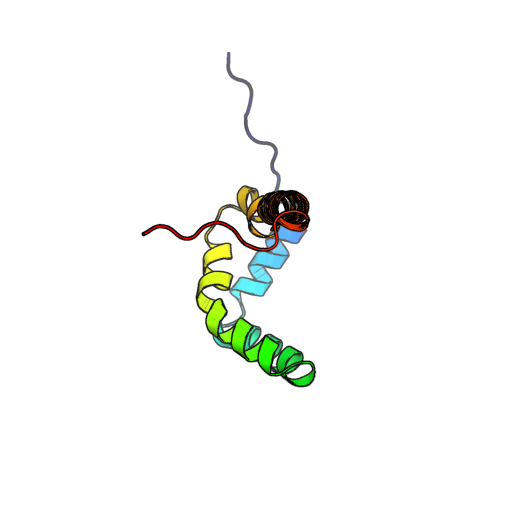0 88.00 93 PRO A O 1
ATOM 715 N N . SER A 1 94 ? -21.642 -14.090 16.748 1.00 86.62 94 SER A N 1
ATOM 716 C CA . SER A 1 94 ? -20.579 -15.053 16.456 1.00 86.62 94 SER A CA 1
ATOM 717 C C . SER A 1 94 ? -21.169 -16.390 16.007 1.00 86.62 94 SER A C 1
ATOM 719 O O . SER A 1 94 ? -22.274 -16.781 16.391 1.00 86.62 94 SER A O 1
ATOM 721 N N . ARG A 1 95 ? -20.428 -17.098 15.152 1.00 76.00 95 ARG A N 1
ATOM 722 C CA . ARG A 1 95 ? -20.785 -18.455 14.729 1.00 76.00 95 ARG A CA 1
ATOM 723 C C . ARG A 1 95 ? -20.547 -19.411 15.907 1.00 76.00 95 ARG A C 1
ATOM 725 O O . ARG A 1 95 ? -19.520 -19.282 16.570 1.00 76.00 95 ARG A O 1
ATOM 732 N N . LYS A 1 96 ? -21.496 -20.315 16.169 1.00 65.25 96 LYS A N 1
ATOM 733 C CA . LYS A 1 96 ? -21.284 -21.458 17.073 1.00 65.25 96 LYS A CA 1
ATOM 734 C C . LYS A 1 96 ? -20.307 -22.452 16.460 1.00 65.25 96 LYS A C 1
ATOM 736 O O . LYS A 1 96 ? -20.316 -22.568 15.210 1.00 65.25 96 LYS A O 1
#

Secondary structure (DSSP, 8-state):
-----------HHHHHHHHHHHSS-HHHHHHHHHHHHHHH-HHHHHHHHHTHHHHHHGGGS-HHHHHHHT--HHHHHHHHHHHHHHTT-S-PPPP-

Foldseek 3Di:
DDDDDDDPDPDPVVVVVVVVVVPDDLPPVLVVVLVVVCVVPVVVSVVSVVCSVVVVVLVVDPPVCNVVVVDCVVVVVVVVVVCVVCVVPVDDDDDD

pLDDT: mean 76.05, std 20.34, range [35.0, 97.0]